Protein AF-A0A1A6GNZ6-F1 (afdb_monomer)

Structure (mmCIF, N/CA/C/O backbone):
data_AF-A0A1A6GNZ6-F1
#
_entry.id   AF-A0A1A6GNZ6-F1
#
loop_
_atom_site.group_PDB
_atom_site.id
_atom_site.type_symbol
_atom_site.label_atom_id
_atom_site.label_alt_id
_atom_site.label_comp_id
_atom_site.label_asym_id
_atom_site.label_entity_id
_atom_site.label_seq_id
_atom_site.pdbx_PDB_ins_code
_atom_site.Cartn_x
_atom_site.Cartn_y
_atom_s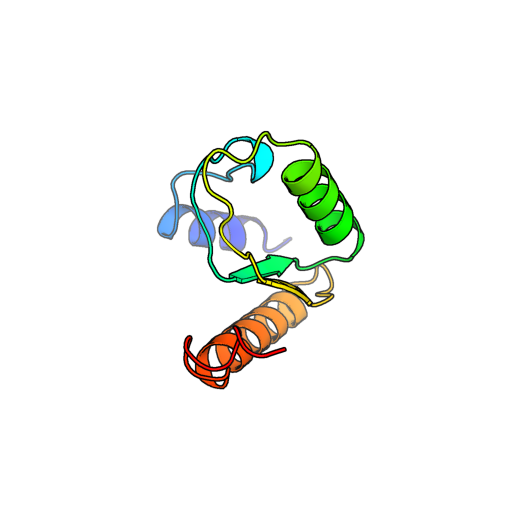ite.Cartn_z
_atom_site.occupancy
_atom_site.B_iso_or_equiv
_atom_site.auth_seq_id
_atom_site.auth_comp_id
_atom_site.auth_asym_id
_atom_site.auth_atom_id
_atom_site.pdbx_PDB_model_num
ATOM 1 N N . MET A 1 1 ? 15.943 2.286 -23.275 1.00 43.25 1 MET A N 1
ATOM 2 C CA . MET A 1 1 ? 14.483 2.065 -23.388 1.00 43.25 1 MET A CA 1
ATOM 3 C C . MET A 1 1 ? 13.961 1.716 -22.007 1.00 43.25 1 MET A C 1
ATOM 5 O O . MET A 1 1 ? 14.216 0.625 -21.521 1.00 43.25 1 MET A O 1
ATOM 9 N N . ASN A 1 2 ? 13.324 2.671 -21.335 1.00 60.75 2 ASN A N 1
ATOM 10 C CA . ASN A 1 2 ? 12.861 2.504 -19.959 1.00 60.75 2 ASN A CA 1
ATOM 11 C C . ASN A 1 2 ? 11.714 1.485 -19.962 1.00 60.75 2 ASN A C 1
ATOM 13 O O . ASN A 1 2 ? 10.737 1.703 -20.675 1.00 60.75 2 ASN A O 1
ATOM 17 N N . GLY A 1 3 ? 11.818 0.384 -19.207 1.00 74.56 3 GLY A N 1
ATOM 18 C CA . GLY A 1 3 ? 10.871 -0.752 -19.174 1.00 74.56 3 GLY A CA 1
ATOM 19 C C . GLY A 1 3 ? 9.431 -0.438 -18.722 1.00 74.56 3 GLY A C 1
ATOM 20 O O . GLY A 1 3 ? 8.711 -1.318 -18.263 1.00 74.56 3 GLY A O 1
ATOM 21 N N . ILE A 1 4 ? 9.003 0.816 -18.840 1.00 83.12 4 ILE A N 1
ATOM 22 C CA . ILE A 1 4 ? 7.685 1.355 -18.515 1.00 83.12 4 ILE A CA 1
ATOM 23 C C . ILE A 1 4 ? 6.593 0.666 -19.339 1.00 83.12 4 ILE A C 1
ATOM 25 O O . ILE A 1 4 ? 5.583 0.276 -18.765 1.00 83.12 4 ILE A O 1
ATOM 29 N N . LEU A 1 5 ? 6.800 0.437 -20.644 1.00 84.38 5 LEU A N 1
ATOM 30 C CA . LEU A 1 5 ? 5.807 -0.245 -21.492 1.00 84.38 5 LEU A CA 1
ATOM 31 C C . LEU A 1 5 ? 5.475 -1.652 -20.973 1.00 84.38 5 LEU A C 1
ATOM 33 O O . LEU A 1 5 ? 4.306 -2.017 -20.890 1.00 84.38 5 LEU A O 1
ATOM 37 N N . TYR A 1 6 ? 6.492 -2.409 -20.549 1.00 84.56 6 TYR A N 1
ATOM 38 C CA . TYR A 1 6 ? 6.298 -3.730 -19.951 1.00 84.56 6 TYR A CA 1
ATOM 39 C C . TYR A 1 6 ? 5.559 -3.651 -18.604 1.00 84.56 6 TYR A C 1
ATOM 41 O O . TYR A 1 6 ? 4.664 -4.454 -18.339 1.00 84.56 6 TYR A O 1
ATOM 49 N N . LYS A 1 7 ? 5.875 -2.652 -17.762 1.00 82.50 7 LYS A N 1
ATOM 50 C CA . LYS A 1 7 ? 5.148 -2.404 -16.502 1.00 82.50 7 LYS A CA 1
ATOM 51 C C . LYS A 1 7 ? 3.667 -2.092 -16.759 1.00 82.50 7 LYS A C 1
ATOM 53 O O . LYS A 1 7 ? 2.812 -2.647 -16.078 1.00 82.50 7 LYS A O 1
ATOM 58 N N . LEU A 1 8 ? 3.367 -1.254 -17.753 1.00 86.12 8 LEU A N 1
ATOM 59 C CA . LEU A 1 8 ? 1.997 -0.876 -18.109 1.00 86.12 8 LEU A CA 1
ATOM 60 C C . LEU A 1 8 ? 1.196 -2.055 -18.673 1.00 86.12 8 LEU A C 1
ATOM 62 O O . LEU A 1 8 ? 0.063 -2.267 -18.244 1.00 86.12 8 LEU A O 1
ATOM 66 N N . ASP A 1 9 ? 1.775 -2.852 -19.577 1.00 89.19 9 ASP A N 1
ATOM 67 C CA . ASP A 1 9 ? 1.088 -4.030 -20.127 1.00 89.19 9 ASP A CA 1
ATOM 68 C C . ASP A 1 9 ? 0.775 -5.066 -19.039 1.00 89.19 9 ASP A C 1
ATOM 70 O O . ASP A 1 9 ? -0.326 -5.616 -18.992 1.00 89.19 9 ASP A O 1
ATOM 74 N N . ARG A 1 10 ? 1.714 -5.280 -18.111 1.00 90.50 10 ARG A N 1
ATOM 75 C CA . ARG A 1 10 ? 1.508 -6.138 -16.940 1.00 90.50 10 ARG A CA 1
ATOM 76 C C . ARG A 1 10 ? 0.405 -5.602 -16.024 1.00 90.50 10 ARG A C 1
ATOM 78 O O . ARG A 1 10 ? -0.461 -6.377 -15.635 1.00 90.50 10 ARG A O 1
ATOM 85 N N . ASN A 1 11 ? 0.384 -4.301 -15.725 1.00 90.88 11 ASN A N 1
ATOM 86 C CA . ASN A 1 11 ? -0.663 -3.700 -14.888 1.00 90.88 11 ASN A CA 1
ATOM 87 C C . ASN A 1 11 ? -2.054 -3.830 -15.525 1.00 90.88 11 ASN A C 1
ATOM 89 O O . ASN A 1 11 ? -3.000 -4.194 -14.832 1.00 90.88 11 ASN A O 1
ATOM 93 N N . ARG A 1 12 ? -2.162 -3.620 -16.845 1.00 90.94 12 ARG A N 1
ATOM 94 C CA . ARG A 1 12 ? -3.422 -3.736 -17.599 1.00 90.94 12 ARG A CA 1
ATOM 95 C C . ARG A 1 12 ? -4.032 -5.141 -17.546 1.00 90.94 12 ARG A C 1
ATOM 97 O O . ARG A 1 12 ? -5.246 -5.278 -17.638 1.00 90.94 12 ARG A O 1
ATOM 104 N N . LYS A 1 13 ? -3.206 -6.185 -17.408 1.00 93.56 13 LYS A N 1
ATOM 105 C CA . LYS A 1 13 ? -3.675 -7.574 -17.241 1.00 93.56 13 LYS A CA 1
ATOM 106 C C . LYS A 1 13 ? -4.241 -7.851 -15.845 1.00 93.56 13 LYS A C 1
ATOM 108 O O . LYS A 1 13 ? -4.981 -8.813 -15.692 1.00 93.56 13 LYS A O 1
ATOM 113 N N . ILE A 1 14 ? -3.877 -7.042 -14.848 1.00 91.56 14 ILE A N 1
ATOM 114 C CA . ILE A 1 14 ? -4.298 -7.203 -13.448 1.00 91.56 14 ILE A CA 1
ATOM 115 C C . ILE A 1 14 ? -5.537 -6.352 -13.163 1.00 91.56 14 ILE A C 1
ATOM 117 O O . ILE A 1 14 ? -6.485 -6.839 -12.557 1.00 91.56 14 ILE A O 1
ATOM 121 N N . LYS A 1 15 ? -5.536 -5.085 -13.596 1.00 90.06 15 LYS A N 1
ATOM 122 C CA . LYS A 1 15 ? -6.644 -4.149 -13.378 1.00 90.06 15 LYS A CA 1
ATOM 123 C C . LYS A 1 15 ? -6.766 -3.107 -14.485 1.00 90.06 15 LYS A C 1
ATOM 125 O O . LYS A 1 15 ? -5.806 -2.827 -15.202 1.00 90.06 15 LYS A O 1
ATOM 130 N N . SER A 1 16 ? -7.957 -2.521 -14.609 1.00 88.88 16 SER A N 1
ATOM 131 C CA . SER A 1 16 ? -8.299 -1.544 -15.654 1.00 88.88 16 SER A CA 1
ATOM 132 C C . SER A 1 16 ? -7.517 -0.231 -15.539 1.00 88.88 16 SER A C 1
ATOM 134 O O . SER A 1 16 ? -7.242 0.405 -16.555 1.00 88.88 16 SER A O 1
ATOM 136 N N . GLY A 1 17 ? -7.119 0.158 -14.326 1.00 90.25 17 GLY A N 1
ATOM 137 C CA . GLY A 1 17 ? -6.355 1.375 -14.076 1.00 90.25 17 GLY A CA 1
ATOM 138 C C . GLY A 1 17 ? -5.832 1.475 -12.641 1.00 90.25 17 GLY A C 1
ATOM 139 O O . GLY A 1 17 ? -6.115 0.610 -11.812 1.00 90.25 17 GLY A O 1
ATOM 140 N N . PRO A 1 18 ? -5.014 2.497 -12.340 1.00 91.44 18 PRO A N 1
ATOM 141 C CA . PRO A 1 18 ? -4.623 2.815 -10.972 1.00 91.44 18 PRO A CA 1
ATOM 142 C C . PRO A 1 18 ? -5.831 3.296 -10.157 1.00 91.44 18 PRO A C 1
ATOM 144 O O . PRO A 1 18 ? -6.760 3.890 -10.697 1.00 91.44 18 PRO A O 1
ATOM 147 N N . GLU A 1 19 ? -5.783 3.067 -8.849 1.00 91.75 19 GLU A N 1
ATOM 148 C CA . GLU A 1 19 ? -6.844 3.422 -7.902 1.00 91.75 19 GLU A CA 1
ATOM 149 C C . GLU A 1 19 ? -6.231 4.240 -6.770 1.00 91.75 19 GLU A C 1
ATOM 151 O O . GLU A 1 19 ? -5.063 4.042 -6.426 1.00 91.75 19 GLU A O 1
ATOM 156 N N . GLN A 1 20 ? -7.012 5.156 -6.205 1.00 90.12 20 GLN A N 1
ATOM 157 C CA . GLN A 1 20 ? -6.601 5.959 -5.058 1.00 90.12 20 GLN A CA 1
ATOM 158 C C . GLN A 1 20 ? -7.187 5.354 -3.788 1.00 90.12 20 GLN A C 1
ATOM 160 O O . GLN A 1 20 ? -8.405 5.190 -3.690 1.00 90.12 20 GLN A O 1
ATOM 165 N N . PHE A 1 21 ? -6.337 5.063 -2.803 1.00 88.00 21 PHE A N 1
ATOM 166 C CA . PHE A 1 21 ? -6.765 4.477 -1.532 1.00 88.00 21 PHE A CA 1
ATOM 167 C C . PHE A 1 21 ? -7.857 5.319 -0.854 1.00 88.00 21 PHE A C 1
ATOM 169 O O . PHE A 1 21 ? -8.865 4.786 -0.405 1.00 88.00 21 PHE A O 1
ATOM 176 N N . GLN A 1 22 ? -7.720 6.647 -0.894 1.00 87.38 22 GLN A N 1
ATOM 177 C CA . GLN A 1 22 ? -8.653 7.590 -0.274 1.00 87.38 22 GLN A CA 1
ATOM 178 C C . GLN A 1 22 ? -10.059 7.591 -0.903 1.00 87.38 22 GLN A C 1
ATOM 180 O O . GLN A 1 22 ? -11.001 8.123 -0.315 1.00 87.38 22 GLN A O 1
ATOM 185 N N . SER A 1 23 ? -10.202 7.026 -2.105 1.00 87.56 23 SER A N 1
ATOM 186 C CA . SER A 1 23 ? -11.484 6.915 -2.810 1.00 87.56 23 SER A CA 1
ATOM 187 C C . SER A 1 23 ? -12.211 5.594 -2.539 1.00 87.56 23 SER A C 1
ATOM 189 O O . SER A 1 23 ? -13.405 5.493 -2.814 1.00 87.56 23 SER A O 1
ATOM 191 N N . SER A 1 24 ? -11.513 4.592 -1.990 1.00 84.44 24 SER A N 1
ATOM 192 C CA . SER A 1 24 ? -12.099 3.293 -1.660 1.00 84.44 24 SER A CA 1
ATOM 193 C C . SER A 1 24 ? -12.770 3.327 -0.284 1.00 84.44 24 SER A C 1
ATOM 195 O O . SER A 1 24 ? -12.259 3.904 0.680 1.00 84.44 24 SER A O 1
ATOM 197 N N . GLN A 1 25 ? -13.929 2.673 -0.180 1.00 81.56 25 GLN A N 1
ATOM 198 C CA . GLN A 1 25 ? -14.601 2.420 1.096 1.00 81.56 25 GLN A CA 1
ATOM 199 C C . GLN A 1 25 ? -14.415 0.991 1.613 1.00 81.56 25 GLN A C 1
ATOM 201 O O . GLN A 1 25 ? -15.015 0.642 2.629 1.00 81.56 25 GLN A O 1
ATOM 206 N N . ASP A 1 26 ? -13.564 0.206 0.959 1.00 84.12 26 ASP A N 1
ATOM 207 C CA . ASP A 1 26 ? -13.346 -1.194 1.295 1.00 84.12 26 ASP A CA 1
ATOM 208 C C . ASP A 1 26 ? -12.710 -1.352 2.682 1.00 84.12 26 ASP A C 1
ATOM 210 O O . ASP A 1 26 ? -11.994 -0.477 3.180 1.00 84.12 26 ASP A O 1
ATOM 214 N N . LEU A 1 27 ? -13.008 -2.486 3.316 1.00 82.62 27 LEU A N 1
ATOM 215 C CA . LEU A 1 27 ? -12.501 -2.848 4.634 1.00 82.62 27 LEU A CA 1
ATOM 216 C C . LEU A 1 27 ? -11.370 -3.862 4.471 1.00 82.62 27 LEU A C 1
ATOM 218 O O . LEU A 1 27 ? -11.529 -4.875 3.789 1.00 82.62 27 LEU A O 1
ATOM 222 N N . PHE A 1 28 ? -10.242 -3.592 5.122 1.00 85.62 28 PHE A N 1
ATOM 223 C CA . PHE A 1 28 ? -9.044 -4.424 5.065 1.00 85.62 28 PHE A CA 1
ATOM 224 C C . PHE A 1 28 ? -8.614 -4.799 6.479 1.00 85.62 28 PHE A C 1
ATOM 226 O O . PHE A 1 28 ? -8.572 -3.941 7.353 1.00 85.62 28 PHE A O 1
ATOM 233 N N . ASP A 1 29 ? -8.249 -6.059 6.706 1.00 85.38 29 ASP A N 1
ATOM 234 C CA . ASP A 1 29 ? -7.675 -6.475 7.993 1.00 85.38 29 ASP A CA 1
ATOM 235 C C . ASP A 1 29 ? -6.197 -6.071 8.110 1.00 85.38 29 ASP A C 1
ATOM 237 O O . ASP A 1 29 ? -5.714 -5.747 9.195 1.00 85.38 29 ASP A O 1
ATOM 241 N N . VAL A 1 30 ? -5.478 -6.063 6.981 1.00 86.56 30 VAL A N 1
ATOM 242 C CA . VAL A 1 30 ? -4.059 -5.700 6.894 1.00 86.56 30 VAL A CA 1
ATOM 243 C C . VAL A 1 30 ? -3.825 -4.803 5.680 1.00 86.56 30 VAL A C 1
ATOM 245 O O . VAL A 1 30 ? -4.230 -5.144 4.569 1.00 86.56 30 VAL A O 1
ATOM 248 N N . THR A 1 31 ? -3.118 -3.693 5.884 1.00 90.56 31 THR A N 1
ATOM 249 C CA . THR A 1 31 ? -2.723 -2.742 4.838 1.00 90.56 31 THR A CA 1
ATOM 250 C C . THR A 1 31 ? -1.205 -2.598 4.820 1.00 90.56 31 THR A C 1
ATOM 252 O O . THR A 1 31 ? -0.598 -2.218 5.822 1.00 90.56 31 THR A O 1
ATOM 255 N N . PHE A 1 32 ? -0.593 -2.872 3.666 1.00 92.12 32 PHE A N 1
ATOM 256 C CA . PHE A 1 32 ? 0.843 -2.694 3.450 1.00 92.12 32 PHE A CA 1
ATOM 257 C C . PHE A 1 32 ? 1.127 -1.398 2.693 1.00 92.12 32 PHE A C 1
ATOM 259 O O . PHE A 1 32 ? 0.526 -1.143 1.648 1.00 92.12 32 PHE A O 1
ATOM 266 N N . THR A 1 33 ? 2.089 -0.616 3.172 1.00 94.38 33 THR A N 1
ATOM 267 C CA . THR A 1 33 ? 2.630 0.547 2.456 1.00 94.38 33 THR A CA 1
ATOM 268 C C . THR A 1 33 ? 4.062 0.278 2.023 1.00 94.38 33 THR A C 1
ATOM 270 O O . THR A 1 33 ? 4.790 -0.460 2.680 1.00 94.38 33 THR A O 1
ATOM 273 N N . CYS A 1 34 ? 4.449 0.838 0.876 1.00 93.12 34 CYS A N 1
ATOM 274 C CA . CYS A 1 34 ? 5.771 0.606 0.287 1.00 93.12 34 CYS A CA 1
ATOM 275 C C . CYS A 1 34 ? 6.783 1.719 0.612 1.00 93.12 34 CYS A C 1
ATOM 277 O O . CYS A 1 34 ? 7.956 1.594 0.276 1.00 93.12 34 CYS A O 1
ATOM 279 N N . GLU A 1 35 ? 6.334 2.819 1.219 1.00 92.62 35 GLU A N 1
ATOM 280 C CA . GLU A 1 35 ? 7.143 3.994 1.545 1.00 92.62 35 GLU A CA 1
ATOM 281 C C . GLU A 1 35 ? 6.583 4.671 2.804 1.00 92.62 35 GLU A C 1
ATOM 283 O O . GLU A 1 35 ? 5.367 4.731 2.995 1.00 92.62 35 GLU A O 1
ATOM 288 N N . GLU A 1 36 ? 7.465 5.221 3.642 1.00 90.69 36 GLU A N 1
ATOM 289 C CA . GLU A 1 36 ? 7.096 5.847 4.924 1.00 90.69 36 GLU A CA 1
ATOM 290 C C . GLU A 1 36 ? 6.129 7.025 4.748 1.00 90.69 36 GLU A C 1
ATOM 292 O O . GLU A 1 36 ? 5.110 7.106 5.423 1.00 90.69 36 GLU A O 1
ATOM 297 N N . HIS A 1 37 ? 6.355 7.877 3.748 1.00 92.88 37 HIS A N 1
ATOM 298 C CA . HIS A 1 37 ? 5.461 9.007 3.496 1.00 92.88 37 HIS A CA 1
ATOM 299 C C . HIS A 1 37 ? 4.038 8.568 3.089 1.00 92.88 37 HIS A C 1
ATOM 301 O O . HIS A 1 37 ? 3.069 9.283 3.337 1.00 92.88 37 HIS A O 1
ATOM 307 N N . VAL A 1 38 ? 3.896 7.396 2.455 1.00 93.12 38 VAL A N 1
ATOM 308 C CA . VAL A 1 38 ? 2.589 6.821 2.096 1.00 93.12 38 VAL A CA 1
ATOM 309 C C . VAL A 1 38 ? 1.907 6.250 3.336 1.00 93.12 38 VAL A C 1
ATOM 311 O O . VAL A 1 38 ? 0.691 6.367 3.464 1.00 93.12 38 VAL A O 1
ATOM 314 N N . TYR A 1 39 ? 2.677 5.662 4.256 1.00 93.25 39 TYR A N 1
ATOM 315 C CA . TYR A 1 39 ? 2.174 5.208 5.552 1.00 93.25 39 TYR A CA 1
ATOM 316 C C . TYR A 1 39 ? 1.491 6.347 6.307 1.00 93.25 39 TYR A C 1
ATOM 318 O O . TYR A 1 39 ? 0.320 6.216 6.660 1.00 93.25 39 TYR A O 1
ATOM 326 N N . ASP A 1 40 ? 2.173 7.483 6.459 1.00 93.56 40 ASP A N 1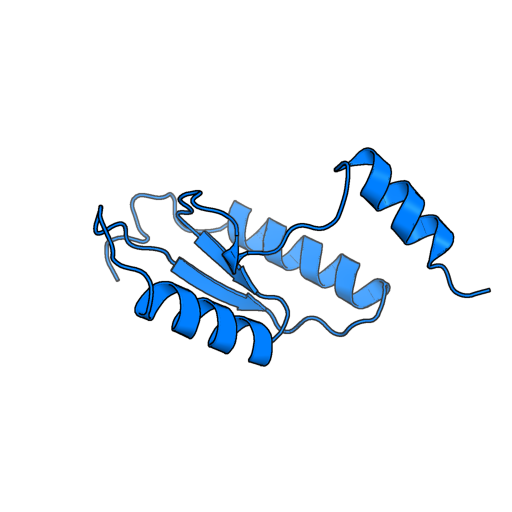
ATOM 327 C CA . ASP A 1 40 ? 1.629 8.642 7.172 1.00 93.56 40 ASP A CA 1
ATOM 328 C C . ASP A 1 40 ? 0.338 9.160 6.525 1.00 93.56 40 ASP A C 1
ATOM 330 O O . ASP A 1 40 ? -0.654 9.387 7.217 1.00 93.56 40 ASP A O 1
ATOM 334 N N . GLN A 1 41 ? 0.304 9.258 5.190 1.00 92.75 41 GLN A N 1
ATOM 335 C CA . GLN A 1 41 ? -0.892 9.683 4.450 1.00 92.75 41 GLN A CA 1
ATOM 336 C C . GLN A 1 41 ? -2.084 8.743 4.660 1.00 92.75 41 GLN A C 1
ATOM 338 O O . GLN A 1 41 ? -3.228 9.192 4.752 1.00 92.75 41 GLN A O 1
ATOM 343 N N . VAL A 1 42 ? -1.839 7.432 4.704 1.00 91.75 42 VAL A N 1
ATOM 344 C CA . VAL A 1 42 ? -2.894 6.437 4.916 1.00 91.75 42 VAL A CA 1
ATOM 345 C C . VAL A 1 42 ? -3.378 6.467 6.365 1.00 91.75 42 VAL A C 1
ATOM 347 O O . VAL A 1 42 ? -4.586 6.440 6.589 1.00 91.75 42 VAL A O 1
ATOM 350 N N . VAL A 1 43 ? -2.472 6.582 7.341 1.00 89.94 43 VAL A N 1
ATOM 351 C CA . VAL A 1 43 ? -2.826 6.721 8.762 1.00 89.94 43 VAL A CA 1
ATOM 352 C C . VAL A 1 43 ? -3.662 7.977 8.994 1.00 89.94 43 VAL A C 1
ATOM 354 O O . VAL A 1 43 ? -4.705 7.908 9.644 1.00 89.94 43 VAL A O 1
ATOM 357 N N . GLU A 1 44 ? -3.250 9.116 8.438 1.00 91.44 44 GLU A N 1
ATOM 358 C CA . GLU A 1 44 ? -3.995 10.372 8.543 1.00 91.44 44 GLU A CA 1
ATOM 359 C C . GLU A 1 44 ? -5.391 10.245 7.920 1.00 91.44 44 GLU A C 1
ATOM 361 O O . GLU A 1 44 ? -6.386 10.606 8.551 1.00 91.44 44 GLU A O 1
ATOM 366 N N . TYR A 1 45 ? -5.489 9.651 6.726 1.00 89.31 45 TYR A N 1
ATOM 367 C CA . TYR A 1 45 ? -6.771 9.407 6.066 1.00 89.31 45 TYR A CA 1
ATOM 368 C C . TYR A 1 45 ? -7.696 8.499 6.891 1.00 89.31 45 TYR A C 1
ATOM 370 O O . TYR A 1 45 ? -8.885 8.791 7.024 1.00 89.31 45 TYR A O 1
ATOM 378 N N . LEU A 1 46 ? -7.170 7.413 7.467 1.00 86.94 46 LEU A N 1
ATOM 379 C CA . LEU A 1 46 ? -7.954 6.489 8.291 1.00 86.94 46 LEU A CA 1
ATOM 380 C C . LEU A 1 46 ? -8.407 7.122 9.613 1.00 86.94 46 LEU A C 1
ATOM 382 O O . LEU A 1 46 ? -9.516 6.836 10.059 1.00 86.94 46 LEU A O 1
ATOM 386 N N . ASN A 1 47 ? -7.590 7.996 10.208 1.00 85.75 47 ASN A N 1
ATOM 387 C CA . ASN A 1 47 ? -7.935 8.733 11.427 1.00 85.75 47 ASN A CA 1
ATOM 388 C C . ASN A 1 47 ? -8.963 9.847 11.178 1.00 85.75 47 ASN A C 1
ATOM 390 O O . ASN A 1 47 ? -9.784 10.127 12.048 1.00 85.75 47 ASN A O 1
ATOM 394 N N . ALA A 1 48 ? -8.921 10.493 10.009 1.00 86.69 48 ALA A N 1
ATOM 395 C CA . ALA A 1 48 ? -9.858 11.555 9.638 1.00 86.69 48 ALA A CA 1
ATOM 396 C C . ALA A 1 48 ? -11.228 11.023 9.180 1.00 86.69 48 ALA A C 1
ATOM 398 O O . ALA A 1 48 ? -12.209 11.767 9.146 1.00 86.69 48 ALA A O 1
ATOM 399 N N . ARG A 1 49 ? -11.304 9.747 8.793 1.00 81.50 49 ARG A N 1
ATOM 400 C CA . ARG A 1 49 ? -12.525 9.114 8.296 1.00 81.50 49 ARG A CA 1
ATOM 401 C C . ARG A 1 49 ? -13.442 8.722 9.458 1.00 81.50 49 ARG A C 1
ATOM 403 O O . ARG A 1 49 ? -13.026 8.024 10.377 1.00 81.50 49 ARG A O 1
ATOM 410 N N . GLU A 1 50 ? -14.714 9.118 9.392 1.00 72.38 50 GLU A N 1
ATOM 411 C CA . GLU A 1 50 ? -15.718 8.690 10.374 1.00 72.38 50 GLU A CA 1
ATOM 412 C C . GLU A 1 50 ? -15.888 7.162 10.323 1.00 72.38 50 GLU A C 1
ATOM 414 O O . GLU A 1 50 ? -16.307 6.587 9.312 1.00 72.38 50 GLU A O 1
ATOM 419 N N . GLN A 1 51 ? -15.524 6.485 11.413 1.00 65.38 51 GLN A N 1
ATOM 420 C CA . GLN A 1 51 ? -15.603 5.031 11.504 1.00 65.38 51 GLN A CA 1
ATOM 421 C C . GLN A 1 51 ? -17.034 4.603 11.845 1.00 65.38 51 GLN A C 1
ATOM 423 O O . GLN A 1 51 ? -17.466 4.684 12.990 1.00 65.38 51 GLN A O 1
ATOM 428 N N . GLY A 1 52 ? -17.776 4.112 10.847 1.00 62.69 52 GLY A N 1
ATOM 429 C CA . GLY A 1 52 ? -19.090 3.493 11.075 1.00 62.69 52 GLY A CA 1
ATOM 430 C C . GLY A 1 52 ? -19.007 2.128 11.777 1.00 62.69 52 GLY A C 1
ATOM 431 O O . GLY A 1 52 ? -19.942 1.722 12.462 1.00 62.69 52 GLY A O 1
ATOM 432 N N . VAL A 1 53 ? -17.878 1.427 11.633 1.00 61.81 53 VAL A N 1
ATOM 433 C CA . VAL A 1 53 ? -17.575 0.141 12.275 1.00 61.81 53 VAL A CA 1
ATOM 434 C C . VAL A 1 53 ? -16.152 0.234 12.825 1.00 61.81 53 VAL A C 1
ATOM 436 O O . VAL A 1 53 ? -15.225 0.474 12.055 1.00 61.81 53 VAL A O 1
ATOM 439 N N . CYS A 1 54 ? -15.961 0.049 14.136 1.00 62.91 5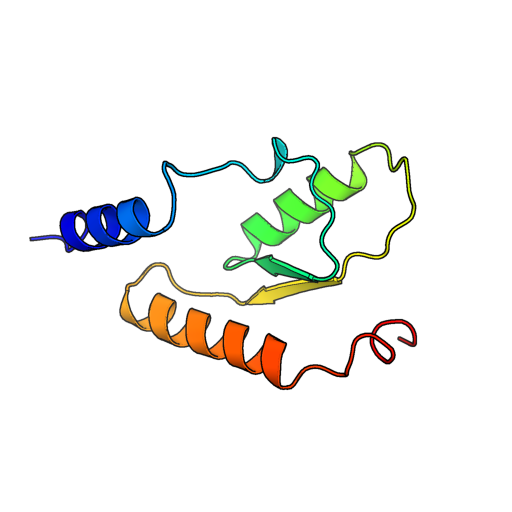4 CYS A N 1
ATOM 440 C CA . CYS A 1 54 ? -14.631 -0.023 14.757 1.00 62.91 54 CYS A CA 1
ATOM 441 C C . CYS A 1 54 ? -13.934 -1.344 14.384 1.00 62.91 54 CYS A C 1
ATOM 443 O O . CYS A 1 54 ? -13.834 -2.259 15.204 1.00 62.91 54 CYS A O 1
ATOM 445 N N . GLN A 1 55 ? -13.491 -1.472 13.134 1.00 69.31 55 GLN A N 1
ATOM 446 C CA . GLN A 1 55 ? -12.663 -2.588 12.687 1.00 69.31 55 GLN A CA 1
ATOM 447 C C . GLN A 1 55 ? -11.187 -2.229 12.871 1.00 69.31 55 GLN A C 1
ATOM 449 O O . GLN A 1 55 ? -10.717 -1.203 12.385 1.00 69.31 55 GLN A O 1
ATOM 454 N N . LEU A 1 56 ? -10.461 -3.086 13.590 1.00 77.19 56 LEU A N 1
ATOM 455 C CA . LEU A 1 56 ? -9.014 -2.981 13.738 1.00 77.19 56 LEU A CA 1
ATOM 456 C C . LEU A 1 56 ? -8.352 -3.278 12.388 1.00 77.19 56 LEU A C 1
ATOM 458 O O . LEU A 1 56 ? -8.514 -4.377 11.862 1.00 77.19 56 LEU A O 1
ATOM 462 N N . VAL A 1 57 ? -7.595 -2.314 11.867 1.00 85.19 57 VAL A N 1
ATOM 463 C CA . VAL A 1 57 ? -6.786 -2.464 10.652 1.00 85.19 57 VAL A CA 1
ATOM 464 C C . VAL A 1 57 ? -5.319 -2.482 11.054 1.00 85.19 57 VAL A C 1
ATOM 466 O O . VAL A 1 57 ? -4.848 -1.564 11.724 1.00 85.19 57 VAL A O 1
ATOM 469 N N . HIS A 1 58 ? -4.584 -3.515 10.650 1.00 87.56 58 HIS A N 1
ATOM 470 C CA . HIS A 1 58 ? -3.152 -3.594 10.906 1.00 87.56 58 HIS A CA 1
ATOM 471 C C . HIS A 1 58 ? -2.372 -2.934 9.769 1.00 87.56 58 HIS A C 1
ATOM 473 O O . HIS A 1 58 ? -2.434 -3.379 8.624 1.00 87.56 58 HIS A O 1
ATOM 479 N N . MET A 1 59 ? -1.627 -1.875 10.074 1.00 89.00 59 MET A N 1
ATOM 480 C CA . MET A 1 59 ? -0.790 -1.198 9.089 1.00 89.00 59 MET A CA 1
ATOM 481 C C . MET A 1 59 ? 0.674 -1.611 9.218 1.00 89.00 59 MET A C 1
ATOM 483 O O . MET A 1 59 ? 1.252 -1.537 10.299 1.00 89.00 59 MET A O 1
ATOM 487 N N . MET A 1 60 ? 1.284 -1.998 8.097 1.00 90.38 60 MET A N 1
ATOM 488 C CA . MET A 1 60 ? 2.701 -2.350 8.014 1.00 90.38 60 MET A CA 1
ATOM 489 C C . MET A 1 60 ? 3.385 -1.573 6.893 1.00 90.38 60 MET A C 1
ATOM 491 O O . MET A 1 60 ? 2.986 -1.666 5.733 1.00 90.38 60 MET A O 1
ATOM 495 N N . ASN A 1 61 ? 4.460 -0.859 7.221 1.00 91.62 61 ASN A N 1
ATOM 496 C CA . ASN A 1 61 ? 5.300 -0.216 6.218 1.00 91.62 61 ASN A CA 1
ATOM 497 C C . ASN A 1 61 ? 6.503 -1.093 5.857 1.00 91.62 61 ASN A C 1
ATOM 499 O O . ASN A 1 61 ? 7.271 -1.496 6.730 1.00 91.62 61 ASN A O 1
ATOM 503 N N . VAL A 1 62 ? 6.694 -1.342 4.564 1.00 91.12 62 VAL A N 1
ATOM 504 C CA . VAL A 1 62 ? 7.858 -2.026 3.999 1.00 91.12 62 VAL A CA 1
ATOM 505 C C . VAL A 1 62 ? 8.512 -1.063 3.020 1.00 91.12 62 VAL A C 1
ATOM 507 O O . VAL A 1 62 ? 7.997 -0.861 1.930 1.00 91.12 62 VAL A O 1
ATOM 510 N N . ASN A 1 63 ? 9.634 -0.449 3.394 1.00 90.25 63 ASN A N 1
ATOM 511 C CA . ASN A 1 63 ? 10.294 0.538 2.539 1.00 90.25 63 ASN A CA 1
ATOM 512 C C . ASN A 1 63 ? 10.933 -0.136 1.310 1.00 90.25 63 ASN A C 1
ATOM 514 O O . ASN A 1 63 ? 11.965 -0.796 1.432 1.00 90.25 63 ASN A O 1
ATOM 518 N N . ILE A 1 64 ? 10.319 0.026 0.137 1.00 89.69 64 ILE A N 1
ATOM 519 C CA . ILE A 1 64 ? 10.734 -0.591 -1.126 1.00 89.69 64 ILE A CA 1
ATOM 520 C C . ILE A 1 64 ? 11.221 0.507 -2.081 1.00 89.69 64 ILE A C 1
ATOM 522 O O . ILE A 1 64 ? 10.422 1.328 -2.533 1.00 89.69 64 ILE A O 1
ATOM 526 N N . PRO A 1 65 ? 12.511 0.517 -2.458 1.00 86.44 65 PRO A N 1
ATOM 527 C CA . PRO A 1 65 ? 13.028 1.456 -3.447 1.00 86.44 65 PRO A CA 1
ATOM 528 C C . PRO A 1 65 ? 12.295 1.368 -4.796 1.00 86.44 65 PRO A C 1
ATOM 530 O O . PRO A 1 65 ? 11.992 0.281 -5.284 1.00 86.44 65 PRO A O 1
ATOM 533 N N . GLY A 1 66 ? 12.101 2.507 -5.472 1.00 80.19 66 GLY A N 1
ATOM 534 C CA . GLY A 1 66 ? 11.360 2.620 -6.743 1.00 80.19 66 GLY A CA 1
ATOM 535 C C . GLY A 1 66 ? 11.987 1.949 -7.982 1.00 80.19 66 GLY A C 1
ATOM 536 O O . GLY A 1 66 ? 11.625 2.270 -9.121 1.00 80.19 66 GLY A O 1
ATOM 537 N N . ASN A 1 67 ? 12.938 1.032 -7.803 1.00 86.25 67 ASN A N 1
ATOM 538 C CA . ASN A 1 67 ? 13.538 0.262 -8.887 1.00 86.25 67 ASN A CA 1
ATOM 539 C C . ASN A 1 67 ? 12.791 -1.076 -9.105 1.00 86.25 67 ASN A C 1
ATOM 541 O O . ASN A 1 67 ? 11.963 -1.497 -8.303 1.00 86.25 67 ASN A O 1
ATOM 545 N N . TYR A 1 68 ? 13.001 -1.718 -10.258 1.00 83.31 68 TYR A N 1
ATOM 546 C CA . TYR A 1 68 ? 12.237 -2.922 -10.621 1.00 83.31 68 TYR A CA 1
ATOM 547 C C . TYR A 1 68 ? 12.649 -4.173 -9.829 1.00 83.31 68 TYR A C 1
ATOM 549 O O . TYR A 1 68 ? 11.798 -5.009 -9.521 1.00 83.31 68 TYR A O 1
ATOM 557 N N . GLU A 1 69 ? 13.938 -4.304 -9.525 1.00 86.38 69 GLU A N 1
ATOM 558 C CA . GLU A 1 69 ? 14.494 -5.465 -8.825 1.00 86.38 69 GLU A CA 1
ATOM 559 C C . GLU A 1 69 ? 14.019 -5.482 -7.369 1.00 86.38 69 GLU A C 1
ATOM 561 O O . GLU A 1 69 ? 13.413 -6.458 -6.930 1.00 86.38 69 GLU A O 1
ATOM 566 N N . GLU A 1 70 ? 14.150 -4.354 -6.676 1.00 88.69 70 GLU A N 1
ATOM 567 C CA . GLU A 1 70 ? 13.661 -4.154 -5.312 1.00 88.69 70 GLU A CA 1
ATOM 568 C C . GLU A 1 70 ? 12.139 -4.256 -5.231 1.00 88.69 70 GLU A C 1
ATOM 570 O O . GLU A 1 70 ? 11.624 -4.860 -4.300 1.00 88.69 70 GLU A O 1
ATOM 575 N N . ALA A 1 71 ? 11.389 -3.772 -6.231 1.00 89.06 71 ALA A N 1
ATOM 576 C CA . ALA A 1 71 ? 9.939 -3.983 -6.271 1.00 89.06 71 ALA A CA 1
ATOM 577 C C . ALA A 1 71 ? 9.562 -5.473 -6.326 1.00 89.06 71 ALA A C 1
ATOM 579 O O . ALA A 1 71 ? 8.541 -5.880 -5.773 1.00 89.06 71 ALA A O 1
ATOM 580 N N . THR A 1 72 ? 10.384 -6.295 -6.982 1.00 89.81 72 THR A N 1
ATOM 581 C CA . THR A 1 72 ? 10.164 -7.745 -7.057 1.00 89.81 72 THR A CA 1
ATOM 582 C C . THR A 1 72 ? 10.506 -8.420 -5.727 1.00 89.81 72 THR A C 1
ATOM 584 O O . THR A 1 72 ? 9.730 -9.244 -5.245 1.00 89.81 72 THR A O 1
ATOM 587 N N . LEU A 1 73 ? 11.623 -8.038 -5.102 1.00 90.75 73 LEU A N 1
ATOM 588 C CA . LEU A 1 73 ? 12.021 -8.538 -3.781 1.00 90.75 73 LEU A CA 1
ATOM 589 C C . LEU A 1 73 ? 11.036 -8.114 -2.685 1.00 90.75 73 LEU A C 1
ATOM 591 O O . LEU A 1 73 ? 10.614 -8.937 -1.877 1.00 90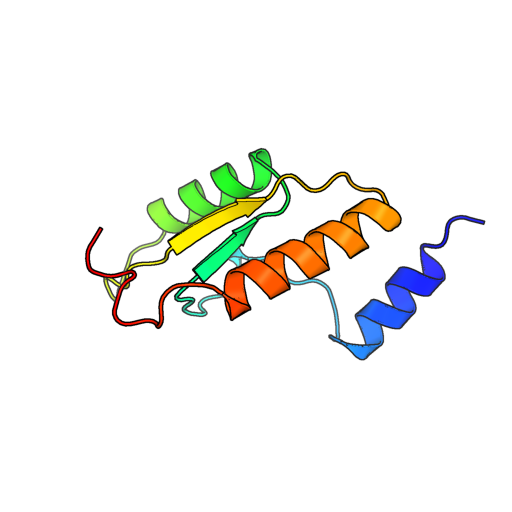.75 73 LEU A O 1
ATOM 595 N N . GLY A 1 74 ? 10.600 -6.857 -2.703 1.00 90.25 74 GLY A N 1
ATOM 596 C CA . GLY A 1 74 ? 9.597 -6.318 -1.793 1.00 90.25 74 GLY A CA 1
ATOM 597 C C . GLY A 1 74 ? 8.250 -7.026 -1.924 1.00 90.25 74 GLY A C 1
ATOM 598 O O . GLY A 1 74 ? 7.638 -7.370 -0.916 1.00 90.25 74 GLY A O 1
ATOM 599 N N . ALA A 1 75 ? 7.818 -7.342 -3.151 1.00 89.06 75 ALA A N 1
ATOM 600 C CA . ALA A 1 75 ? 6.608 -8.133 -3.369 1.00 89.06 75 ALA A CA 1
ATOM 601 C C . ALA A 1 75 ? 6.718 -9.545 -2.764 1.00 89.06 75 ALA A C 1
ATOM 603 O O . ALA A 1 75 ? 5.765 -10.023 -2.150 1.00 89.06 75 ALA A O 1
ATOM 604 N N . LEU A 1 76 ? 7.880 -10.197 -2.892 1.00 89.75 76 LEU A N 1
ATOM 605 C CA . LEU A 1 76 ? 8.140 -11.496 -2.262 1.00 89.75 76 LEU A CA 1
ATOM 606 C C . LEU A 1 76 ? 8.151 -11.400 -0.732 1.00 89.75 76 LEU A C 1
ATOM 608 O O . LEU A 1 76 ? 7.618 -12.287 -0.071 1.00 89.75 76 LEU A O 1
ATOM 612 N N . LEU A 1 77 ? 8.709 -10.326 -0.170 1.00 88.94 77 LEU A N 1
ATOM 613 C CA . LEU A 1 77 ? 8.725 -10.088 1.273 1.00 88.94 77 LEU A CA 1
ATOM 614 C C . LEU A 1 77 ? 7.314 -9.866 1.835 1.00 88.94 77 LEU A C 1
ATOM 616 O O . LEU A 1 77 ? 6.964 -10.449 2.862 1.00 88.94 77 LEU A O 1
ATOM 620 N N . ILE A 1 78 ? 6.489 -9.070 1.149 1.00 88.81 78 ILE A N 1
ATOM 621 C CA . ILE A 1 78 ? 5.081 -8.859 1.516 1.00 88.81 78 ILE A CA 1
ATOM 622 C C . ILE A 1 78 ? 4.323 -10.187 1.440 1.00 88.81 78 ILE A C 1
ATOM 624 O O . ILE A 1 78 ? 3.606 -10.546 2.373 1.00 88.81 78 ILE A O 1
ATOM 628 N N . TRP A 1 79 ? 4.523 -10.953 0.364 1.00 87.62 79 TRP A N 1
ATOM 629 C CA . TRP A 1 79 ? 3.904 -12.268 0.205 1.00 87.62 79 TRP A CA 1
ATOM 630 C C . TRP A 1 79 ? 4.309 -13.234 1.323 1.00 87.62 79 TRP A C 1
ATOM 632 O O . TRP A 1 79 ? 3.446 -13.877 1.918 1.00 87.62 79 TRP A O 1
ATOM 642 N N . ALA A 1 80 ? 5.600 -13.291 1.654 1.00 86.75 80 ALA A N 1
ATOM 643 C CA . ALA A 1 80 ? 6.106 -14.119 2.739 1.00 86.75 80 ALA A CA 1
ATOM 644 C C . ALA A 1 80 ? 5.499 -13.701 4.083 1.00 86.75 80 ALA A C 1
ATOM 646 O O . ALA A 1 80 ? 4.996 -14.555 4.800 1.00 86.75 80 ALA A O 1
ATOM 647 N N . THR A 1 81 ? 5.450 -12.400 4.380 1.00 82.31 81 THR A N 1
ATOM 648 C CA . THR A 1 81 ? 4.851 -11.870 5.618 1.00 82.31 81 THR A CA 1
ATOM 649 C C . THR A 1 81 ? 3.373 -12.237 5.739 1.00 82.31 81 THR A C 1
ATOM 651 O O . THR A 1 81 ? 2.927 -12.656 6.805 1.00 82.31 81 THR A O 1
ATOM 654 N N . GLY A 1 82 ? 2.616 -12.142 4.642 1.00 75.00 82 GLY A N 1
ATOM 655 C CA . GLY A 1 82 ? 1.217 -12.567 4.605 1.00 75.00 82 GLY A CA 1
ATOM 656 C C . GLY A 1 82 ? 1.034 -14.083 4.754 1.00 75.00 82 GLY A C 1
ATOM 657 O O . GLY A 1 82 ? 0.037 -14.523 5.318 1.00 75.00 82 GLY A O 1
ATOM 658 N N . ALA A 1 83 ? 1.995 -14.883 4.283 1.00 68.88 83 ALA A N 1
ATOM 659 C CA . ALA A 1 83 ? 1.949 -16.344 4.343 1.00 68.88 83 ALA A CA 1
ATOM 660 C C . ALA A 1 83 ? 2.441 -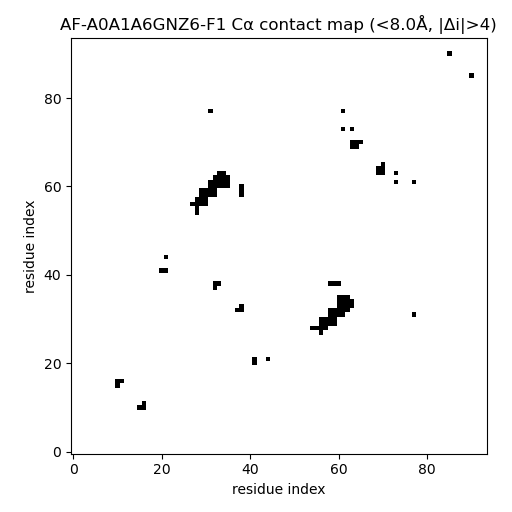16.925 5.681 1.00 68.88 83 ALA A C 1
ATOM 662 O O . ALA A 1 83 ? 1.967 -17.980 6.098 1.00 68.88 83 ALA A O 1
ATOM 663 N N . THR A 1 84 ? 3.394 -16.265 6.347 1.00 63.09 84 THR A N 1
ATOM 664 C CA . THR A 1 84 ? 3.981 -16.698 7.630 1.00 63.09 84 THR A CA 1
ATOM 665 C C . THR A 1 84 ? 3.412 -15.958 8.832 1.00 63.09 84 THR A C 1
ATOM 667 O O . THR A 1 84 ? 3.820 -16.222 9.963 1.00 63.09 84 THR A O 1
ATOM 670 N N . GLY A 1 85 ? 2.524 -14.993 8.605 1.00 58.28 85 GLY A N 1
ATOM 671 C CA . GLY A 1 85 ? 1.888 -14.249 9.672 1.00 58.28 85 GLY A CA 1
ATOM 672 C C . GLY A 1 85 ? 1.079 -15.166 10.601 1.00 58.28 85 GLY A C 1
ATOM 673 O O . GLY A 1 85 ? 0.496 -16.143 10.121 1.00 58.28 8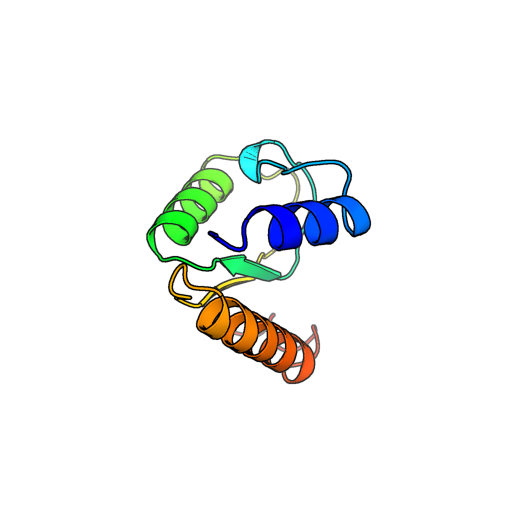5 GLY A O 1
ATOM 674 N N . PRO A 1 86 ? 1.013 -14.876 11.917 1.00 53.75 86 PRO A N 1
ATOM 675 C CA . PRO A 1 86 ? 0.038 -15.487 12.807 1.00 53.75 86 PRO A CA 1
ATOM 676 C C . PRO A 1 86 ? -1.344 -15.605 12.148 1.00 53.75 86 PRO A C 1
ATOM 678 O O . PRO A 1 86 ? -1.856 -14.663 11.550 1.00 53.75 86 PRO A O 1
ATOM 681 N N . THR A 1 87 ? -1.991 -16.763 12.239 1.00 55.12 87 THR A N 1
ATOM 682 C CA . THR A 1 87 ? -3.382 -16.887 11.780 1.00 55.12 87 THR A CA 1
ATOM 683 C C . THR A 1 87 ? -4.239 -15.782 12.416 1.00 55.12 87 THR A C 1
ATOM 685 O O . THR A 1 87 ? -3.977 -15.405 13.556 1.00 55.12 87 THR A O 1
ATOM 688 N N . CYS A 1 88 ? -5.242 -15.256 11.698 1.00 50.91 88 CYS A N 1
ATOM 689 C CA . CYS A 1 88 ? -6.088 -14.096 12.057 1.00 50.91 88 CYS A CA 1
ATOM 690 C C . CYS A 1 88 ? -6.522 -13.992 13.548 1.00 50.91 88 CYS A C 1
ATOM 692 O O . CYS A 1 88 ? -6.786 -12.900 14.050 1.00 50.91 88 CYS A O 1
ATOM 694 N N . SER A 1 89 ? -6.552 -15.105 14.283 1.00 54.19 89 SER A N 1
ATOM 695 C CA . SER A 1 89 ? -6.777 -15.183 15.730 1.00 54.19 89 SER A CA 1
ATOM 696 C C . SER A 1 89 ? -5.706 -14.538 16.623 1.00 54.19 89 SER A C 1
ATOM 698 O O . SER A 1 89 ? -6.035 -14.113 17.731 1.00 54.19 89 SER A O 1
ATOM 700 N N . ASP A 1 90 ? -4.449 -14.461 16.192 1.00 57.28 90 ASP A N 1
ATOM 701 C CA . ASP A 1 90 ? -3.335 -14.036 17.052 1.0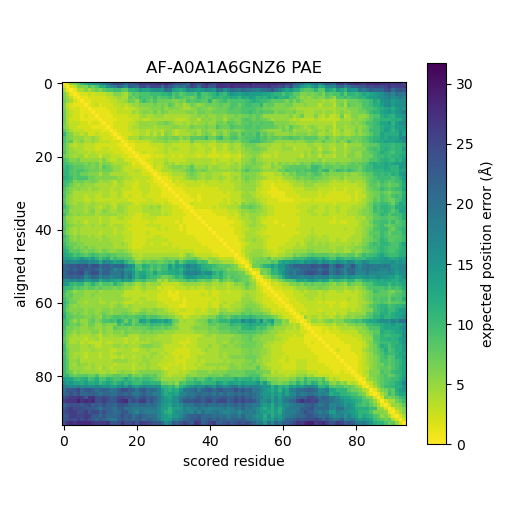0 57.28 90 ASP A CA 1
ATOM 702 C C . ASP A 1 90 ? -3.040 -12.533 16.953 1.00 57.28 90 ASP A C 1
ATOM 704 O O . ASP A 1 90 ? -2.610 -11.928 17.934 1.00 57.28 90 ASP A O 1
ATOM 708 N N . TRP A 1 91 ? -3.382 -11.892 15.831 1.00 53.69 91 TRP A N 1
ATOM 709 C CA . TRP A 1 91 ? -3.218 -10.441 15.655 1.00 53.69 91 TRP A CA 1
ATOM 710 C C . TRP A 1 91 ? -4.095 -9.595 16.583 1.00 53.69 91 TRP A C 1
ATOM 712 O O . TRP A 1 91 ? -3.788 -8.435 16.827 1.00 53.69 91 TRP A O 1
ATOM 722 N N . LYS A 1 92 ? -5.178 -10.165 17.127 1.00 51.78 92 LYS A N 1
ATOM 723 C CA . LYS A 1 92 ? -6.094 -9.462 18.042 1.00 51.78 92 LYS A CA 1
ATOM 724 C C . LYS A 1 92 ? -5.613 -9.423 19.500 1.00 51.78 92 LYS A C 1
ATOM 726 O O . LYS A 1 92 ? -6.333 -8.898 20.344 1.00 51.78 92 LYS A O 1
ATOM 731 N N . L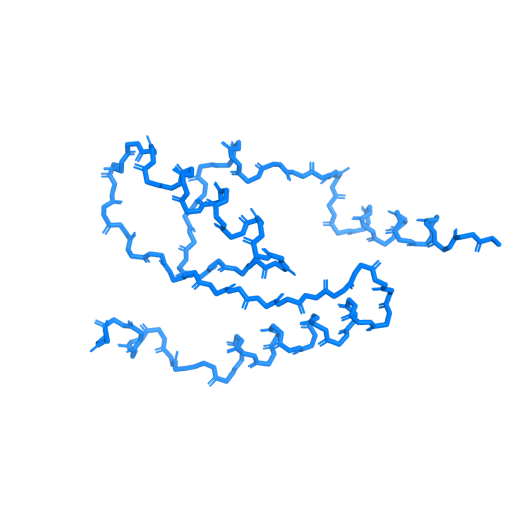YS A 1 93 ? -4.465 -10.035 19.822 1.00 50.28 93 LYS A N 1
ATOM 732 C CA . LYS A 1 93 ? -3.977 -10.208 21.205 1.00 50.28 93 LYS A CA 1
ATOM 733 C C . LYS A 1 93 ? -2.823 -9.285 21.606 1.00 50.28 93 LYS A C 1
ATOM 735 O O . LYS A 1 93 ? -2.391 -9.377 22.753 1.00 50.28 93 LYS A O 1
ATOM 740 N N . SER A 1 94 ? -2.319 -8.451 20.698 1.00 42.31 94 SER A N 1
ATOM 741 C CA . SER A 1 94 ? -1.207 -7.532 20.969 1.00 42.31 94 SER A CA 1
ATOM 742 C C . SER A 1 94 ? -1.634 -6.077 20.932 1.00 42.31 94 SER A C 1
ATOM 744 O O . SER A 1 94 ? -2.610 -5.764 20.220 1.00 42.31 94 SER A O 1
#

Sequence (94 aa):
MNGILYKLDRNRKIKSGPEQFQSSQDLFDVTFTCEEHVYDQVVEYLNAREQGVCQLVHMMNVNIPGNYEEATLGALLIWATGATGPTCSDWKKS

InterPro domains:
  IPR006811 RNA polymerase II subunit A [PF04722] (2-79)
  IPR006811 RNA polymerase II subunit A [PTHR20383] (2-79)

Solvent-accessible surface area (backbone atoms only — not comparable to full-atom values): 6037 Å² total; per-residue (Å²): 131,78,68,54,67,60,52,51,56,56,44,56,76,75,38,96,66,90,81,60,73,91,78,58,85,79,87,58,64,66,48,79,28,50,35,68,73,54,38,54,54,51,52,52,52,60,70,71,44,85,73,91,63,94,69,79,60,46,77,47,74,48,80,43,58,97,49,74,68,44,46,51,52,43,50,50,49,54,50,47,52,69,69,71,46,72,61,84,80,54,70,77,77,114

Seco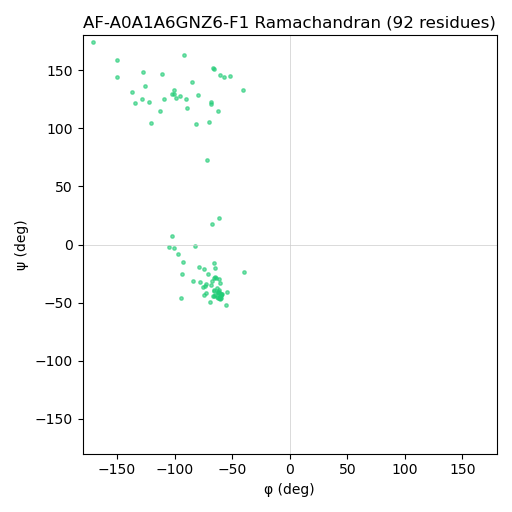ndary structure (DSSP, 8-state):
--THHHHHHHHHHH-SS---GGG-----SEEEESSHHHHHHHHHHHHHS--SS----EEEE----SSHHHHHHHHHHHHHHHHHS--TTTGGG-

Foldseek 3Di:
DPCVVVVVVVVVVVDVDDDDPLPDPDDAQEDEAQDPVVLVVVVVSVVPDDDPDPRHHHYDYHHFDPDDVSVVVSVVVVVVCVVPPDDPVPVVPD

pLDDT: mean 81.59, std 13.38, range [42.31, 94.38]

Mean predicted aligned error: 7.68 Å

Nearest PDB structures (foldseek):
  3o2s-assembly1_B  TM=9.956E-01  e=1.125E-06  Homo sapiens
  4h3h-assembly2_E  TM=9.951E-01  e=1.381E-06  Homo sapiens
  4imi-assembly2_D  TM=9.856E-01  e=1.987E-05  Drosophila melanogaster
  4ygx-assembly1_B  TM=9.847E-01  e=6.350E-05  Drosophila melanogaster
  3fmv-assembly1_A  TM=8.961E-01  e=3.675E-05  Drosophila melanogaster

Organism: Neotoma lepida (NCBI:txid56216)

Radius of gyration: 15.55 Å; Cα contacts (8 Å, |Δi|>4): 55; chains: 1; bounding box: 34×28×45 Å